Protein AF-D3VAC9-F1 (afdb_monomer)

Mean predicted aligned error: 7.94 Å

InterPro domains:
  IPR010982 Lambda repressor-like, DNA-binding domain superfamily [G3DSA:1.10.260.40] (3-47)
  IPR010982 Lambda repressor-like, DNA-binding domain superfamily [SSF47413] (3-46)
  IPR038722 Ner, winged helix-turn-helix DNA-binding domain [PF13693] (9-46)

Solvent-accessible surface area (backbone atoms only — not comparable to full-atom values): 2938 Å² total; per-residue (Å²): 136,86,82,76,79,79,68,89,68,77,49,52,66,55,53,50,50,53,32,49,74,71,76,44,46,66,42,55,54,16,50,75,70,75,39,57,52,60,51,56,56,51,52,49,74,71,105

Structure (mmCIF, N/CA/C/O backbone):
data_AF-D3VAC9-F1
#
_entry.id   AF-D3VAC9-F1
#
loop_
_atom_site.group_PDB
_atom_site.id
_atom_site.type_symbol
_atom_site.label_atom_id
_atom_site.label_alt_id
_atom_site.label_comp_id
_atom_site.label_asym_id
_atom_site.label_entity_id
_atom_site.label_seq_id
_atom_site.pdbx_PDB_ins_code
_atom_site.Cartn_x
_atom_site.Cartn_y
_atom_site.Cartn_z
_atom_site.occupancy
_atom_site.B_iso_or_equiv
_atom_site.auth_seq_id
_atom_site.auth_comp_id
_atom_site.auth_asym_id
_atom_site.auth_atom_id
_atom_site.pdbx_PDB_model_num
ATOM 1 N N . MET A 1 1 ? 28.743 11.649 -17.287 1.00 41.03 1 MET A N 1
ATOM 2 C CA . MET A 1 1 ? 27.388 12.210 -17.095 1.00 41.03 1 MET A CA 1
ATOM 3 C C . MET A 1 1 ? 26.401 11.286 -17.787 1.00 41.03 1 MET A C 1
ATOM 5 O O . MET A 1 1 ? 26.209 11.396 -18.990 1.00 41.03 1 MET A O 1
ATOM 9 N N . THR A 1 2 ? 25.879 10.289 -17.075 1.00 37.34 2 THR A N 1
ATOM 10 C CA . THR A 1 2 ? 24.917 9.335 -17.642 1.00 37.34 2 THR A CA 1
ATOM 11 C C . THR A 1 2 ? 23.551 10.004 -17.719 1.00 37.34 2 THR A C 1
ATOM 13 O O . THR A 1 2 ? 22.989 10.381 -16.693 1.00 37.34 2 THR A O 1
ATOM 16 N N . MET A 1 3 ? 23.055 10.198 -18.941 1.00 50.78 3 MET A N 1
ATOM 17 C CA . MET A 1 3 ? 21.737 10.764 -19.211 1.00 50.78 3 MET A CA 1
ATOM 18 C C . MET A 1 3 ? 20.664 9.797 -18.699 1.00 50.78 3 MET A C 1
ATOM 20 O O . MET A 1 3 ? 20.435 8.744 -19.290 1.00 50.78 3 MET A O 1
ATOM 24 N N . THR A 1 4 ? 20.027 10.131 -17.579 1.00 52.75 4 THR A N 1
ATOM 25 C CA . THR A 1 4 ? 18.852 9.417 -17.080 1.00 52.75 4 THR A CA 1
ATOM 26 C C . THR A 1 4 ? 17.674 9.776 -17.973 1.00 52.75 4 THR A C 1
ATOM 28 O O . THR A 1 4 ? 17.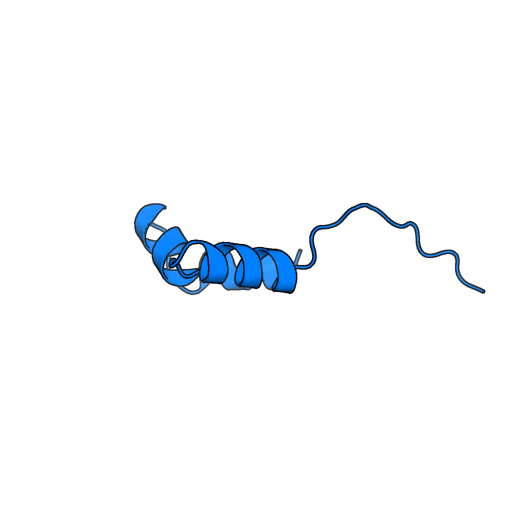194 10.909 -17.952 1.00 52.75 4 THR A O 1
ATOM 31 N N . HIS A 1 5 ? 17.238 8.822 -18.787 1.00 51.50 5 HIS A N 1
ATOM 32 C CA . HIS A 1 5 ? 16.001 8.913 -19.545 1.00 51.50 5 HIS A CA 1
ATOM 33 C C . HIS A 1 5 ? 14.855 9.049 -18.532 1.00 51.50 5 HIS A C 1
ATOM 35 O O . HIS A 1 5 ? 14.499 8.081 -17.866 1.00 51.50 5 HIS A O 1
ATOM 41 N N . THR A 1 6 ? 14.320 10.257 -18.354 1.00 55.31 6 THR A N 1
ATOM 42 C CA . THR A 1 6 ? 13.169 10.518 -17.485 1.00 55.31 6 THR A CA 1
ATOM 43 C C . THR A 1 6 ? 11.914 10.000 -18.175 1.00 55.31 6 THR A C 1
ATOM 45 O O . THR A 1 6 ? 11.105 10.770 -18.695 1.00 55.31 6 THR A O 1
ATOM 48 N N . GLN A 1 7 ? 11.765 8.675 -18.214 1.00 55.22 7 GLN A N 1
ATOM 49 C CA . GLN A 1 7 ? 10.441 8.083 -18.272 1.00 55.22 7 GLN A CA 1
ATOM 50 C C . GLN A 1 7 ? 9.704 8.647 -17.062 1.00 55.22 7 GLN A C 1
ATOM 52 O O . GLN A 1 7 ? 10.248 8.754 -15.962 1.00 55.22 7 GLN A O 1
ATOM 57 N N . LYS A 1 8 ? 8.493 9.135 -17.293 1.00 56.22 8 LYS A N 1
ATOM 58 C CA . L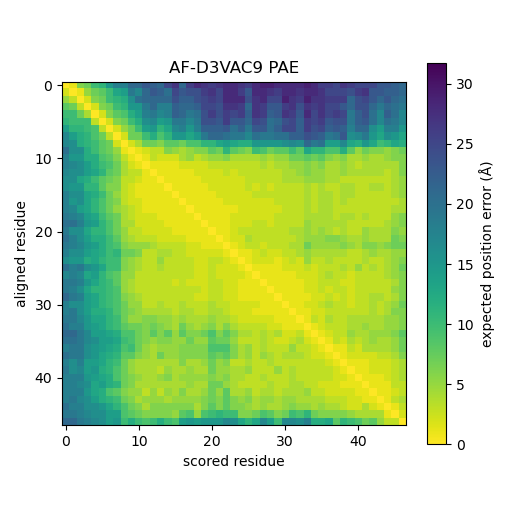YS A 1 8 ? 7.621 9.670 -16.252 1.00 56.22 8 LYS A CA 1
ATOM 59 C C . LYS A 1 8 ? 7.069 8.499 -15.435 1.00 56.22 8 LYS A C 1
ATOM 61 O O . LYS A 1 8 ? 5.863 8.283 -15.388 1.00 56.22 8 LYS A O 1
ATOM 66 N N . ASP A 1 9 ? 7.966 7.708 -14.863 1.00 66.31 9 ASP A N 1
ATOM 67 C CA . ASP A 1 9 ? 7.647 6.608 -13.981 1.00 66.31 9 ASP A CA 1
ATOM 68 C C . ASP A 1 9 ? 7.185 7.242 -12.682 1.00 66.31 9 ASP A C 1
ATOM 70 O O . ASP A 1 9 ? 7.933 7.941 -11.991 1.00 66.31 9 ASP A O 1
ATOM 74 N N . TRP A 1 10 ? 5.900 7.074 -12.388 1.00 75.31 10 TRP A N 1
ATOM 75 C CA . TRP A 1 10 ? 5.391 7.411 -11.073 1.00 75.31 10 TRP A CA 1
ATOM 76 C C . TRP A 1 10 ? 6.246 6.679 -10.052 1.00 75.31 10 TRP A C 1
ATOM 78 O O . TRP A 1 10 ? 6.290 5.449 -10.046 1.00 75.31 10 TRP A O 1
ATOM 88 N N . HIS A 1 11 ? 6.915 7.428 -9.177 1.00 83.12 11 HIS A N 1
ATOM 89 C CA . HIS A 1 11 ? 7.667 6.793 -8.111 1.00 83.1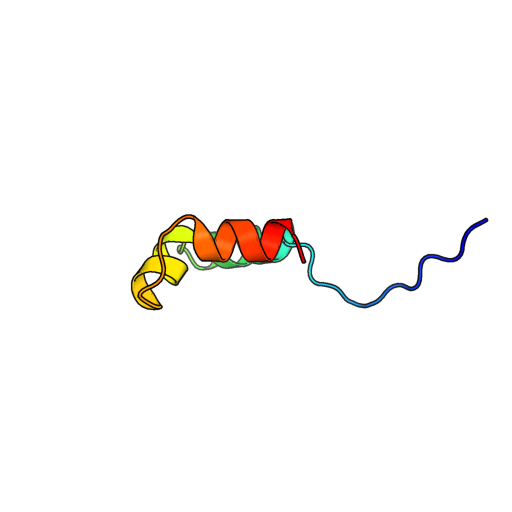2 11 HIS A CA 1
ATOM 90 C C . HIS A 1 11 ? 6.673 5.986 -7.264 1.00 83.12 11 HIS A C 1
ATOM 92 O O . HIS A 1 11 ? 5.623 6.520 -6.887 1.00 83.12 11 HIS A O 1
ATOM 98 N N . PRO A 1 12 ? 6.968 4.729 -6.900 1.00 81.38 12 PRO A N 1
ATOM 99 C CA . PRO A 1 12 ? 6.061 3.930 -6.078 1.00 81.38 12 PRO A CA 1
ATOM 100 C C . PRO A 1 12 ? 5.688 4.633 -4.762 1.00 81.38 12 PRO A C 1
ATOM 102 O O . PRO A 1 12 ? 4.559 4.522 -4.284 1.00 81.38 12 PRO A O 1
ATOM 105 N N . ALA A 1 13 ? 6.591 5.458 -4.225 1.00 84.56 13 ALA A N 1
ATOM 106 C CA . ALA A 1 13 ? 6.318 6.337 -3.091 1.00 84.56 13 ALA A CA 1
ATOM 107 C C . ALA A 1 13 ? 5.232 7.396 -3.375 1.00 84.56 13 ALA A C 1
ATOM 109 O O . ALA A 1 13 ? 4.413 7.678 -2.499 1.00 84.56 13 ALA A O 1
ATOM 110 N N . GLU A 1 14 ? 5.182 7.961 -4.583 1.00 85.75 14 GLU A N 1
ATOM 111 C CA . GLU A 1 14 ? 4.143 8.915 -4.988 1.00 85.75 14 GLU A CA 1
ATOM 112 C C . GLU A 1 14 ? 2.775 8.247 -5.114 1.00 85.75 14 GLU A C 1
ATOM 114 O O . GLU A 1 14 ? 1.780 8.817 -4.669 1.00 85.75 14 GLU A O 1
ATOM 119 N N . ILE A 1 15 ? 2.720 7.010 -5.618 1.00 86.38 15 ILE A N 1
ATOM 120 C CA . ILE A 1 15 ? 1.487 6.209 -5.667 1.00 86.38 15 ILE A CA 1
ATOM 121 C C . ILE A 1 15 ? 0.977 5.952 -4.243 1.00 86.38 15 ILE A C 1
ATOM 123 O O . ILE A 1 15 ? -0.192 6.193 -3.941 1.00 86.38 15 ILE A O 1
ATOM 127 N N . ILE A 1 16 ? 1.861 5.545 -3.326 1.00 86.06 16 ILE A N 1
ATOM 128 C CA . ILE A 1 16 ? 1.510 5.328 -1.915 1.00 86.06 16 ILE A CA 1
ATOM 129 C C . ILE A 1 16 ? 1.041 6.635 -1.258 1.00 86.06 16 ILE A C 1
ATOM 131 O O . ILE A 1 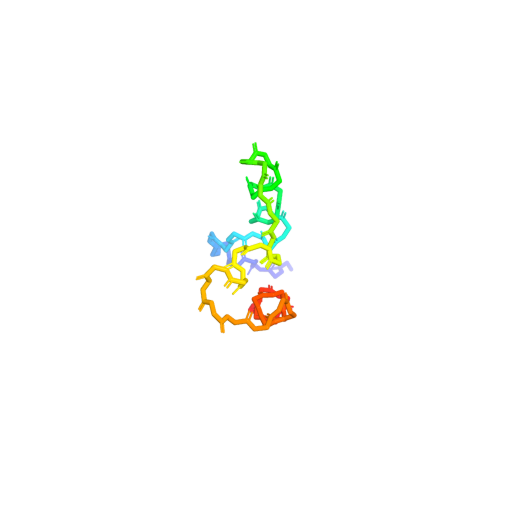16 ? 0.053 6.640 -0.522 1.00 86.06 16 ILE A O 1
ATOM 135 N N . CYS A 1 17 ? 1.710 7.757 -1.532 1.00 90.12 17 CYS A N 1
ATOM 136 C CA . CYS A 1 17 ? 1.331 9.065 -1.002 1.00 90.12 17 CYS A CA 1
ATOM 137 C C . CYS A 1 17 ? -0.032 9.522 -1.542 1.00 90.12 17 CYS A C 1
ATOM 139 O O . CYS A 1 17 ? -0.869 10.001 -0.777 1.00 90.12 17 CYS A O 1
ATOM 141 N N . ALA A 1 18 ? -0.299 9.313 -2.833 1.00 90.62 18 ALA A N 1
ATOM 142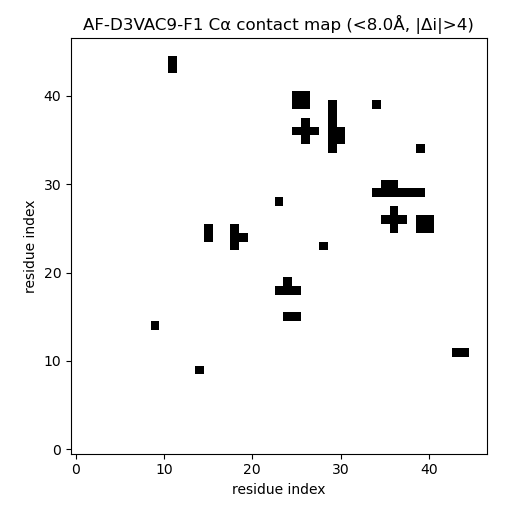 C CA . ALA A 1 18 ? -1.584 9.608 -3.457 1.00 90.62 18 ALA A CA 1
ATOM 143 C C . ALA A 1 18 ? -2.721 8.767 -2.856 1.00 90.62 18 ALA A C 1
ATOM 145 O O . ALA A 1 18 ? -3.791 9.306 -2.572 1.00 90.62 18 ALA A O 1
ATOM 146 N N . LEU A 1 19 ? -2.485 7.478 -2.592 1.00 90.62 19 LEU A N 1
ATOM 147 C CA . LEU A 1 19 ? -3.455 6.615 -1.910 1.00 90.62 19 LEU A CA 1
ATOM 148 C C . LEU A 1 19 ? -3.731 7.103 -0.484 1.00 90.62 19 LEU A C 1
ATOM 150 O O . LEU A 1 19 ? -4.893 7.262 -0.111 1.00 90.62 19 LEU A O 1
ATOM 154 N N . ARG A 1 20 ? -2.684 7.453 0.274 1.00 90.00 20 ARG A N 1
ATOM 155 C CA . ARG A 1 20 ? -2.833 8.015 1.626 1.00 90.00 20 ARG A CA 1
ATOM 156 C C . ARG A 1 20 ? -3.597 9.338 1.619 1.00 90.00 20 ARG A C 1
ATOM 158 O O . ARG A 1 20 ? -4.456 9.534 2.471 1.00 90.00 20 ARG A O 1
ATOM 165 N N . LYS A 1 21 ? -3.342 10.217 0.643 1.00 91.75 21 LYS A N 1
ATOM 166 C CA . LYS A 1 21 ? -4.099 11.468 0.444 1.00 91.75 21 LYS A CA 1
ATOM 167 C C . LYS A 1 21 ? -5.574 11.216 0.121 1.00 91.75 21 LYS A C 1
ATOM 169 O O . LYS A 1 21 ? -6.414 12.017 0.508 1.00 91.75 21 LYS A O 1
ATOM 174 N N . ARG A 1 22 ? -5.895 10.104 -0.548 1.00 89.94 22 ARG A N 1
ATOM 175 C CA . ARG A 1 22 ? -7.274 9.642 -0.789 1.00 89.94 22 ARG A CA 1
ATOM 176 C C . ARG A 1 22 ? -7.905 8.928 0.416 1.00 89.94 22 ARG A C 1
ATOM 178 O O . ARG A 1 22 ? -9.047 8.501 0.316 1.00 89.94 22 ARG A O 1
ATOM 185 N N . GLY A 1 23 ? -7.187 8.780 1.533 1.00 93.75 23 GLY A N 1
ATOM 186 C CA . GLY A 1 23 ? -7.677 8.084 2.728 1.00 93.75 23 GLY A CA 1
ATOM 187 C C . GLY A 1 23 ? -7.676 6.558 2.610 1.00 93.75 23 GLY A C 1
ATOM 188 O O . GLY A 1 23 ? -8.272 5.882 3.442 1.00 93.75 23 GLY A O 1
ATOM 189 N N . THR A 1 24 ? -7.005 6.002 1.600 1.00 90.81 24 THR A N 1
ATOM 190 C CA . THR A 1 24 ? -6.876 4.555 1.407 1.00 90.81 24 THR A CA 1
ATOM 191 C C . THR A 1 24 ? -5.417 4.113 1.532 1.00 90.81 24 THR A C 1
ATOM 193 O O . THR A 1 24 ? -4.486 4.919 1.582 1.00 90.81 24 THR A O 1
ATOM 196 N N . THR A 1 25 ? -5.196 2.806 1.624 1.00 89.94 25 THR A N 1
ATOM 197 C CA . THR A 1 2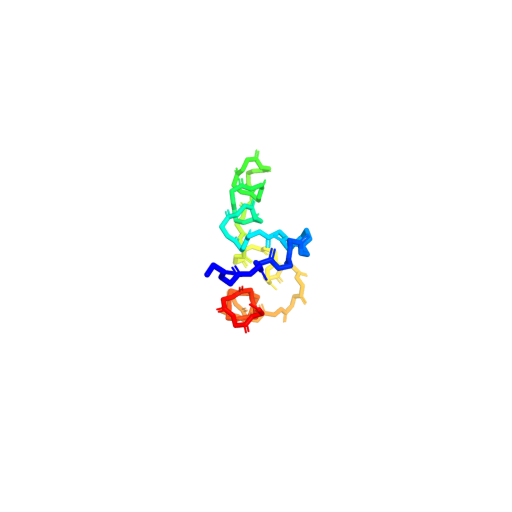5 ? -3.856 2.219 1.683 1.00 89.94 25 THR A CA 1
ATOM 198 C C . THR A 1 25 ? -3.668 1.241 0.544 1.00 89.94 25 THR A C 1
ATOM 200 O O . THR A 1 25 ? -4.621 0.657 0.035 1.00 89.94 25 THR A O 1
ATOM 203 N N . LEU A 1 26 ? -2.411 1.010 0.181 1.00 89.00 26 LEU A N 1
ATOM 204 C CA . LEU A 1 26 ? -2.061 0.016 -0.824 1.00 89.00 26 LEU A CA 1
ATOM 205 C C . LEU A 1 26 ? -2.615 -1.381 -0.480 1.00 89.00 26 LEU A C 1
ATOM 207 O O . LEU A 1 26 ? -3.063 -2.110 -1.357 1.00 89.00 26 LEU A O 1
ATOM 211 N N . ALA A 1 27 ? -2.639 -1.720 0.813 1.00 88.56 27 ALA A N 1
ATOM 212 C CA . ALA A 1 27 ? -3.199 -2.967 1.321 1.00 88.56 27 ALA A CA 1
ATOM 213 C C . ALA A 1 27 ? -4.729 -3.028 1.187 1.00 88.56 27 ALA A C 1
ATOM 215 O O . ALA A 1 27 ? -5.262 -4.086 0.865 1.00 88.56 27 ALA A O 1
ATOM 216 N N . ALA A 1 28 ? -5.428 -1.910 1.412 1.00 89.56 28 ALA A N 1
ATOM 217 C CA . ALA A 1 28 ? -6.871 -1.825 1.194 1.00 89.56 28 ALA A CA 1
ATOM 218 C C . ALA A 1 28 ? -7.206 -2.030 -0.289 1.00 89.56 28 ALA A C 1
ATOM 220 O O . ALA A 1 28 ? -8.004 -2.902 -0.604 1.00 89.56 28 ALA A O 1
ATOM 221 N N . VAL A 1 29 ? -6.498 -1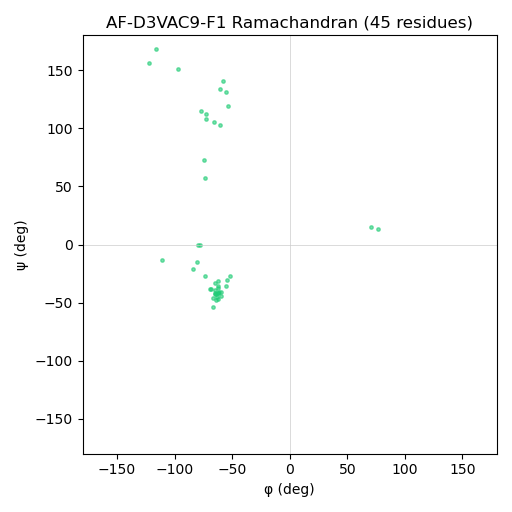.343 -1.191 1.00 90.19 29 VAL A N 1
ATOM 222 C CA . VAL A 1 29 ? -6.652 -1.530 -2.645 1.00 90.19 29 VAL A CA 1
ATOM 223 C C . VAL A 1 29 ? -6.351 -2.972 -3.062 1.00 90.19 29 VAL A C 1
ATOM 225 O O . VAL A 1 29 ? -7.083 -3.544 -3.862 1.00 90.19 29 VAL A O 1
ATOM 228 N N . SER A 1 30 ? -5.314 -3.593 -2.490 1.00 91.50 30 SER A N 1
ATOM 229 C CA . SER A 1 30 ? -5.003 -5.004 -2.753 1.00 91.50 30 SER A CA 1
ATOM 230 C C . SER A 1 30 ? -6.167 -5.917 -2.353 1.00 91.50 30 SER A C 1
ATOM 232 O O . SER A 1 30 ? -6.567 -6.781 -3.126 1.00 91.50 30 SER A O 1
ATOM 234 N N . ARG A 1 31 ? -6.763 -5.679 -1.177 1.00 90.62 31 ARG A N 1
ATOM 235 C CA . ARG A 1 31 ? -7.918 -6.440 -0.681 1.00 90.62 31 ARG A CA 1
ATOM 236 C C . ARG A 1 31 ? -9.159 -6.256 -1.547 1.00 90.62 31 ARG A C 1
ATOM 238 O O . ARG A 1 31 ? -9.830 -7.241 -1.829 1.00 90.62 31 ARG A O 1
ATOM 245 N N . GLU A 1 32 ? -9.443 -5.032 -1.983 1.00 88.56 32 GLU A N 1
ATOM 246 C CA . GLU A 1 32 ? -10.559 -4.753 -2.896 1.00 88.56 32 GLU A CA 1
ATOM 247 C C . GLU A 1 32 ? -10.359 -5.410 -4.266 1.00 88.56 32 GLU A C 1
ATOM 249 O O . GLU A 1 32 ? -11.315 -5.883 -4.873 1.00 88.56 32 GLU A O 1
ATOM 254 N N . ALA A 1 33 ? -9.110 -5.523 -4.720 1.00 88.12 33 ALA A N 1
ATOM 255 C CA . ALA A 1 33 ? -8.751 -6.245 -5.937 1.00 88.12 33 ALA A CA 1
ATOM 256 C C . ALA A 1 33 ? -8.720 -7.781 -5.771 1.00 88.12 33 ALA A C 1
ATOM 258 O O . ALA A 1 33 ? -8.405 -8.486 -6.728 1.00 88.12 33 ALA A O 1
ATOM 259 N N . GLY A 1 34 ? -8.998 -8.319 -4.576 1.00 91.69 34 GLY A N 1
ATOM 260 C CA . GLY A 1 34 ? -8.910 -9.758 -4.290 1.00 91.69 34 GLY A CA 1
ATOM 261 C C . GLY A 1 34 ? -7.476 -10.304 -4.236 1.00 91.69 34 GLY A C 1
ATOM 262 O O . GLY A 1 34 ? -7.268 -11.514 -4.279 1.00 91.69 34 GLY A O 1
ATOM 263 N N . LEU A 1 35 ? -6.479 -9.423 -4.143 1.00 88.62 35 LEU A N 1
ATOM 264 C CA . LEU A 1 35 ? -5.063 -9.757 -4.049 1.00 88.62 35 LEU A CA 1
ATOM 265 C C . LEU A 1 35 ? -4.602 -9.744 -2.585 1.00 88.62 35 LEU A C 1
ATOM 267 O O . LEU A 1 35 ? -5.078 -8.971 -1.751 1.00 88.62 35 LEU A O 1
ATOM 271 N N . SER A 1 36 ? -3.595 -10.556 -2.263 1.00 85.00 36 SER A N 1
ATOM 272 C CA . SER A 1 36 ? -2.935 -10.487 -0.954 1.00 85.00 36 SER A CA 1
ATOM 273 C C . SER A 1 36 ? -2.374 -9.082 -0.713 1.00 85.00 36 SER A C 1
ATOM 275 O O . SER A 1 36 ? -1.821 -8.472 -1.627 1.00 85.00 36 SER A O 1
ATOM 277 N N . SER A 1 37 ? -2.464 -8.562 0.516 1.00 78.94 37 SER A N 1
ATOM 278 C CA . SER A 1 37 ? -2.016 -7.200 0.882 1.00 78.94 37 SER A CA 1
ATOM 279 C C . SER A 1 37 ? -0.574 -6.879 0.464 1.00 78.94 37 SER A C 1
ATOM 281 O O . SER A 1 37 ? -0.232 -5.723 0.229 1.00 78.94 37 SER A O 1
ATOM 283 N N . SER A 1 38 ? 0.264 -7.910 0.363 1.00 83.31 38 SER A N 1
ATOM 284 C CA . SER A 1 38 ? 1.675 -7.824 -0.005 1.00 83.31 38 SER A CA 1
ATOM 285 C C . SER A 1 38 ? 1.912 -7.792 -1.514 1.00 83.31 38 SER A C 1
ATOM 287 O O . SER A 1 38 ? 2.974 -7.349 -1.934 1.00 83.31 38 SER A O 1
ATOM 289 N N . THR A 1 39 ? 0.963 -8.261 -2.329 1.00 88.25 39 THR A N 1
ATOM 290 C CA . THR A 1 39 ? 1.150 -8.450 -3.775 1.00 88.25 39 THR A CA 1
ATOM 291 C C . THR A 1 39 ? 1.322 -7.117 -4.481 1.00 88.25 39 THR A C 1
ATOM 293 O O . THR A 1 39 ? 2.346 -6.914 -5.126 1.00 88.25 39 THR A O 1
ATOM 296 N N . LEU A 1 40 ? 0.383 -6.181 -4.283 1.00 84.62 40 LEU A N 1
ATOM 297 C CA . LEU A 1 40 ? 0.446 -4.863 -4.919 1.00 84.62 40 LEU A CA 1
ATOM 298 C C . LEU A 1 40 ? 1.693 -4.074 -4.477 1.00 84.62 40 LEU A C 1
ATOM 300 O O . LEU A 1 40 ? 2.304 -3.352 -5.266 1.00 84.62 40 LEU A O 1
ATOM 304 N N . ALA A 1 41 ? 2.087 -4.237 -3.209 1.00 84.44 41 ALA A N 1
ATOM 305 C CA . ALA A 1 41 ? 3.279 -3.607 -2.649 1.00 84.44 41 ALA A CA 1
ATOM 306 C C . ALA A 1 41 ? 4.548 -4.167 -3.288 1.00 84.44 41 ALA A C 1
ATOM 308 O O . ALA A 1 41 ? 5.402 -3.400 -3.720 1.00 84.44 41 ALA A O 1
ATOM 309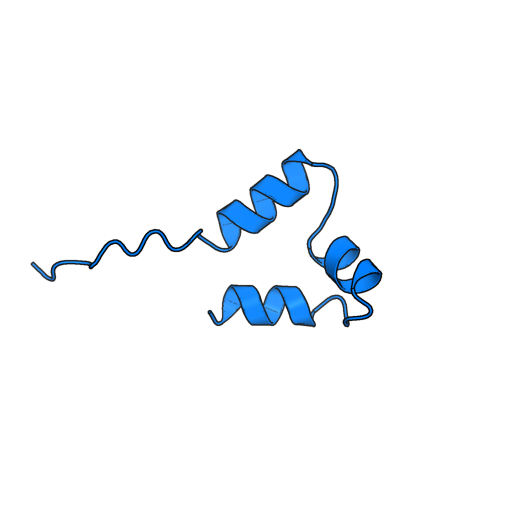 N N . ASN A 1 42 ? 4.646 -5.492 -3.415 1.00 84.38 42 ASN A N 1
ATOM 310 C CA . ASN A 1 42 ? 5.800 -6.129 -4.041 1.00 84.38 42 ASN A CA 1
ATOM 311 C C . ASN A 1 42 ? 5.917 -5.777 -5.527 1.00 84.38 42 ASN A C 1
ATOM 313 O O . ASN A 1 42 ? 7.026 -5.548 -5.998 1.00 84.38 42 ASN A O 1
ATOM 317 N N . THR A 1 43 ? 4.797 -5.695 -6.255 1.00 84.81 43 THR A N 1
ATOM 318 C CA . THR A 1 43 ? 4.805 -5.282 -7.667 1.00 84.81 43 THR A CA 1
ATOM 319 C C . THR A 1 43 ? 5.286 -3.850 -7.838 1.00 84.81 43 THR A C 1
ATOM 321 O O . THR A 1 43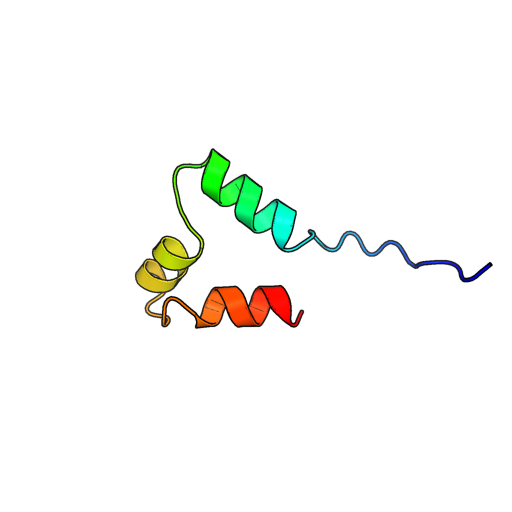 ? 6.101 -3.593 -8.711 1.00 84.81 43 THR A O 1
ATOM 324 N N . LEU A 1 44 ? 4.851 -2.927 -6.976 1.00 80.00 44 LEU A N 1
ATOM 325 C CA . LEU A 1 44 ? 5.277 -1.527 -7.045 1.00 80.00 44 LEU A CA 1
ATOM 326 C C . LEU A 1 44 ? 6.722 -1.322 -6.574 1.00 80.00 44 LEU A C 1
ATOM 328 O O . LEU A 1 44 ? 7.375 -0.388 -7.014 1.00 80.00 44 LEU A O 1
ATOM 332 N N . SER A 1 45 ? 7.236 -2.175 -5.686 1.00 78.81 45 SER A N 1
ATOM 333 C CA . SER A 1 45 ? 8.637 -2.121 -5.248 1.00 78.81 45 SER A CA 1
ATOM 334 C C . SER A 1 45 ? 9.627 -2.771 -6.220 1.00 78.81 45 SER A C 1
ATOM 336 O O . SER A 1 45 ? 10.828 -2.589 -6.044 1.00 78.81 45 SER A O 1
ATOM 338 N N . ARG A 1 46 ? 9.154 -3.567 -7.187 1.00 70.25 46 ARG A N 1
ATOM 339 C CA . ARG A 1 46 ? 9.995 -4.308 -8.144 1.00 70.25 46 ARG A CA 1
ATOM 340 C C . ARG A 1 46 ? 9.893 -3.784 -9.584 1.00 70.25 46 ARG A C 1
ATOM 342 O O . ARG A 1 46 ? 10.703 -4.204 -10.406 1.00 70.25 46 ARG A O 1
ATOM 349 N N . ALA A 1 47 ? 8.895 -2.947 -9.869 1.00 59.41 47 ALA A N 1
ATOM 350 C CA . ALA A 1 47 ? 8.715 -2.275 -11.154 1.00 59.41 47 ALA A CA 1
ATOM 351 C C . ALA A 1 47 ? 9.816 -1.241 -11.424 1.00 59.41 47 ALA A C 1
ATOM 353 O O . ALA A 1 47 ? 10.324 -0.652 -10.442 1.00 59.41 47 ALA A O 1
#

Radius of gyration: 13.12 Å; Cα contacts (8 Å, |Δi|>4): 28; chains: 1; bounding box: 38×23×22 Å

Sequence (47 aa):
MTMTHTQKDWHPAEIICALRKRGTTLAAVSREAGLSSSTLANTLSRA

Nearest PDB structures (foldseek):
  6lb3-assembly2_B  TM=6.169E-01  e=9.841E-01  Pseudomonas aeruginosa PAO1
  2ef8-assembly1_B  TM=5.577E-01  e=1.211E+00  Peduovirus P2
  6cf1-assembly1_B  TM=6.589E-01  e=1.965E+00  Proteus vulgaris
  2din-assembly1_A  TM=4.338E-01  e=9.636E+00  Homo sapiens

Foldseek 3Di:
DDDDPPPVPCQLVNVQVVCVVVVHGCLRVCVVVVHHSCPSVVVNVVD

pLDDT: mean 79.26, std 15.01, range [37.34, 93.75]

Organism: Xenorhabdus nematophila (strain ATCC 19061 / DSM 3370 / CCUG 14189 / LMG 1036 / NCIMB 9965 / AN6) (NCBI:txid406817)

Secondary structure (DSSP, 8-state):
-----------HHHHHHHHHHTT--HHHHHHHTTS-TTHHHHHHHH-